Protein AF-A0A7X6NU37-F1 (afdb_monomer)

Secondary structure (DSSP, 8-state):
---HHHHHHHHGGGGGG--HHHHHHHHHHHHHHHHHS---TT-HHHHHHHHHHHHHHHHTSS-HHHHHHHHHHHHHHHHHHHHHHHHHHHHTGGG-HHHHHHHH---HHHHHHHH-

Foldseek 3Di:
DDDPVVVCVLCPPVVVVDDPVLVVQLVVQLVVLCVVCVPDVPPNCSSVVSSVVSNCCSVVVDHPVRVVVVVVVVVVVVVVVVVVLLVVLCVPPVCPLVSSCVVSVDDSVSSVVSND

pLDDT: mean 92.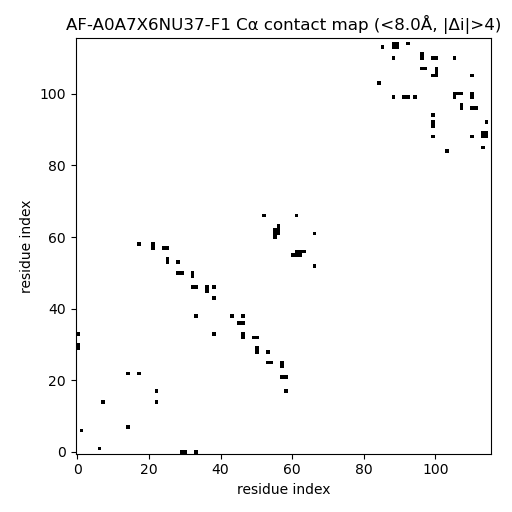67, std 8.37, range [57.03, 98.44]

Radius of gyration: 21.31 Å; Cα contacts (8 Å, |Δi|>4): 57; chains: 1; bounding box: 49×30×53 Å

Sequence (116 aa):
MWTTDERDAWLGPALEQMTDEQLKAFDDAARQIFDRYPAIEDDPDAATEALSGALMVILGDDTLDGLGGAYRQAVEAVSEAHGRLIGAVIASRDLGPSEISRRSGLSRVTVTKALR

Structure (mmCIF, N/CA/C/O backbone):
data_AF-A0A7X6NU37-F1
#
_entry.id   AF-A0A7X6NU37-F1
#
loop_
_atom_site.group_PDB
_atom_site.id
_atom_site.type_symbol
_atom_site.label_atom_id
_atom_site.label_alt_id
_atom_site.label_comp_id
_atom_site.label_asym_id
_atom_site.label_entity_id
_atom_site.label_seq_id
_atom_site.pdbx_PDB_ins_code
_atom_site.Cartn_x
_atom_site.Cartn_y
_atom_site.Cartn_z
_atom_site.occupancy
_atom_site.B_iso_or_equiv
_atom_site.auth_seq_id
_atom_site.auth_comp_id
_atom_site.auth_asym_id
_atom_site.auth_atom_id
_atom_site.pdbx_PDB_model_num
ATOM 1 N N . MET A 1 1 ? -2.453 12.014 18.153 1.00 65.50 1 MET A N 1
ATOM 2 C CA . MET A 1 1 ? -3.609 11.161 18.498 1.00 65.50 1 MET A CA 1
ATOM 3 C C . MET A 1 1 ? -4.850 11.910 18.064 1.00 65.50 1 MET A C 1
ATOM 5 O O . MET A 1 1 ? -4.923 13.095 18.369 1.00 65.50 1 MET A O 1
ATOM 9 N N . TRP A 1 2 ? -5.738 11.270 17.307 1.00 75.19 2 TRP A N 1
ATOM 10 C CA . TRP A 1 2 ? -7.006 11.874 16.895 1.00 75.19 2 TRP A CA 1
ATOM 1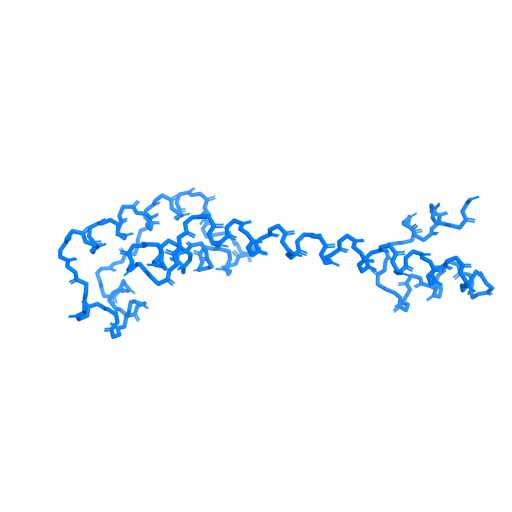1 C C . TRP A 1 2 ? -7.969 12.070 18.074 1.00 75.19 2 TRP A C 1
ATOM 13 O O . TRP A 1 2 ? -7.816 11.451 19.130 1.00 75.19 2 TRP A O 1
ATOM 23 N N . THR A 1 3 ? -8.941 12.954 17.894 1.00 85.94 3 THR A N 1
ATOM 24 C CA . THR A 1 3 ? -10.106 13.135 18.768 1.00 85.94 3 THR A CA 1
ATOM 25 C C . THR A 1 3 ? -11.157 12.050 18.515 1.00 85.94 3 THR A C 1
ATOM 27 O O . THR A 1 3 ? -11.136 11.386 17.479 1.00 85.94 3 THR A O 1
ATOM 30 N N . THR A 1 4 ? -12.102 11.878 19.446 1.00 86.12 4 THR A N 1
ATOM 31 C CA . THR A 1 4 ? -13.239 10.953 19.277 1.00 86.12 4 THR A CA 1
ATOM 32 C C . THR A 1 4 ? -14.017 11.253 17.993 1.00 86.12 4 THR A C 1
ATOM 34 O O . THR A 1 4 ? -14.300 10.337 17.232 1.00 86.12 4 THR A O 1
ATOM 37 N N . ASP A 1 5 ? -14.283 12.531 17.711 1.00 89.19 5 ASP A N 1
ATOM 38 C CA . ASP A 1 5 ? -15.042 12.950 16.526 1.00 89.19 5 ASP A CA 1
ATOM 39 C C . ASP A 1 5 ? -14.296 12.623 15.220 1.00 89.19 5 ASP A C 1
ATOM 41 O O . ASP A 1 5 ? -14.903 12.182 14.246 1.00 89.19 5 ASP A O 1
ATOM 45 N N . GLU A 1 6 ? -12.970 12.794 15.194 1.00 88.06 6 GLU A N 1
ATOM 46 C CA . GLU A 1 6 ? -12.132 12.432 14.042 1.00 88.06 6 GLU A CA 1
ATOM 47 C C . GLU A 1 6 ? -12.088 10.915 13.815 1.00 88.06 6 GLU A C 1
ATOM 49 O O . GLU A 1 6 ? -12.173 10.462 12.673 1.00 88.06 6 GLU A O 1
ATOM 54 N N . ARG A 1 7 ? -11.989 10.125 14.891 1.00 91.00 7 ARG A N 1
ATOM 55 C CA . ARG A 1 7 ? -12.043 8.659 14.825 1.00 91.00 7 ARG A CA 1
ATOM 56 C C . ARG A 1 7 ? -13.389 8.182 14.289 1.00 91.00 7 ARG A C 1
ATOM 58 O O . ARG A 1 7 ? -13.424 7.347 13.389 1.00 91.00 7 ARG A O 1
ATOM 65 N N . ASP A 1 8 ? -14.483 8.706 14.832 1.00 93.75 8 ASP A N 1
ATOM 66 C CA . ASP A 1 8 ? -15.836 8.296 14.457 1.00 93.75 8 ASP A CA 1
ATOM 67 C C . ASP A 1 8 ? -16.128 8.662 12.994 1.00 93.75 8 ASP A C 1
ATOM 69 O O . ASP A 1 8 ? -16.699 7.862 12.252 1.00 93.75 8 ASP A O 1
ATOM 73 N N . ALA A 1 9 ? -15.651 9.827 12.541 1.00 92.94 9 ALA A N 1
ATOM 74 C CA . ALA A 1 9 ? -15.716 10.222 11.138 1.00 92.94 9 ALA A CA 1
ATOM 75 C C . ALA A 1 9 ? -14.907 9.291 10.217 1.00 92.94 9 ALA A C 1
ATOM 77 O O . ALA A 1 9 ? -15.361 8.993 9.112 1.00 92.94 9 ALA A O 1
ATOM 78 N N . TRP A 1 10 ? -13.732 8.828 10.656 1.00 92.69 10 TRP A N 1
ATOM 79 C CA . TRP A 1 10 ? -12.894 7.910 9.881 1.00 92.69 10 TRP A CA 1
ATOM 80 C C . TRP A 1 10 ? -13.495 6.501 9.802 1.00 92.69 10 TRP A C 1
ATOM 82 O O . TRP A 1 10 ? -13.553 5.918 8.722 1.00 92.69 10 TRP A O 1
ATOM 92 N N . LEU A 1 11 ? -13.975 5.964 10.930 1.00 93.25 11 LEU A N 1
ATOM 93 C CA . LEU A 1 11 ? -14.612 4.643 10.996 1.00 93.25 11 LEU A CA 1
ATOM 94 C C . LEU A 1 11 ? -15.950 4.610 10.252 1.00 93.25 11 LEU A C 1
ATOM 96 O O . LEU A 1 11 ? -16.335 3.575 9.699 1.00 93.25 11 LEU A O 1
ATOM 100 N N . GLY A 1 12 ? -16.669 5.733 10.242 1.00 93.44 12 GLY A N 1
ATOM 101 C CA . GLY A 1 12 ? -17.943 5.860 9.554 1.00 93.44 12 GLY A CA 1
ATOM 102 C C . GLY A 1 12 ? -18.924 4.747 9.961 1.00 93.44 12 GLY A C 1
ATOM 103 O O . GLY A 1 12 ? -19.039 4.430 11.145 1.00 93.44 12 GLY A O 1
ATOM 104 N N . PRO A 1 13 ? -19.621 4.105 9.004 1.00 91.88 13 PRO A N 1
ATOM 105 C CA . PRO A 1 13 ? -20.611 3.064 9.303 1.00 91.88 13 PRO A CA 1
ATOM 106 C C . PRO A 1 13 ? -20.056 1.803 9.982 1.00 91.88 13 PRO A C 1
ATOM 108 O O . PRO A 1 13 ? -20.832 1.018 10.527 1.00 91.88 13 PRO A O 1
ATOM 111 N N . ALA A 1 14 ? -18.738 1.568 9.936 1.00 89.88 14 ALA A N 1
ATOM 112 C CA . ALA A 1 14 ? -18.140 0.415 10.606 1.00 89.88 14 ALA A CA 1
ATOM 113 C C . ALA A 1 14 ? -18.262 0.532 12.131 1.00 89.88 14 ALA A C 1
ATOM 115 O O . ALA A 1 14 ? -18.449 -0.479 12.803 1.00 89.88 14 ALA A O 1
ATOM 116 N N . LEU A 1 15 ? -18.246 1.760 12.668 1.00 92.75 15 LEU A N 1
ATOM 117 C CA . LEU A 1 15 ? -18.350 2.023 14.103 1.00 92.75 15 LEU A CA 1
ATOM 118 C C . LEU A 1 15 ? -19.610 1.402 14.725 1.00 92.75 15 LEU A C 1
ATOM 120 O O . LEU A 1 15 ? -19.546 0.867 15.826 1.00 92.75 15 LEU A O 1
ATOM 124 N N . GLU A 1 16 ? -20.738 1.417 14.007 1.00 91.44 16 GLU A N 1
ATOM 125 C CA . GLU A 1 16 ? -22.018 0.870 14.487 1.00 91.44 16 GLU A CA 1
ATOM 126 C C . GLU A 1 16 ? -22.001 -0.656 14.666 1.00 91.44 16 GLU A C 1
ATOM 128 O O . GLU A 1 16 ? -22.856 -1.218 15.349 1.00 91.44 16 GLU A O 1
ATOM 133 N N . GLN A 1 17 ? -21.041 -1.331 14.034 1.00 89.88 17 GLN A N 1
ATOM 134 C CA . GLN A 1 17 ? -20.918 -2.788 14.012 1.00 89.88 17 GLN A CA 1
ATOM 135 C C . GLN A 1 17 ? -19.755 -3.288 14.877 1.00 89.88 17 GLN A C 1
ATOM 137 O O . GLN A 1 17 ? -19.598 -4.496 15.052 1.00 89.88 17 GLN A O 1
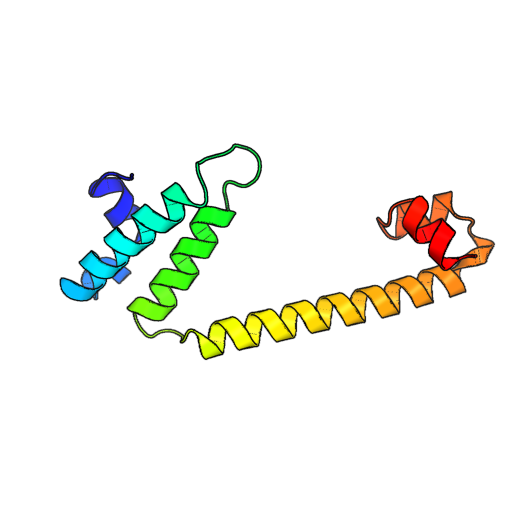ATOM 142 N N . MET A 1 18 ? -18.947 -2.376 15.424 1.00 96.00 18 MET A N 1
ATOM 143 C CA . MET A 1 18 ? -17.804 -2.708 16.265 1.00 96.00 18 MET A CA 1
ATOM 144 C C . MET A 1 18 ? -18.236 -2.965 17.704 1.00 96.00 18 MET A C 1
ATOM 146 O O . MET A 1 18 ? -19.007 -2.210 18.294 1.00 96.00 18 MET A O 1
ATOM 150 N N . THR A 1 19 ? -17.683 -4.015 18.303 1.00 96.81 19 THR A N 1
ATOM 151 C CA . THR A 1 19 ? -17.765 -4.205 19.753 1.00 96.81 19 THR A CA 1
ATOM 152 C C . THR A 1 19 ? -16.853 -3.217 20.483 1.00 96.81 19 THR A C 1
ATOM 154 O O . THR A 1 19 ? -15.870 -2.728 19.922 1.00 96.81 19 THR A O 1
ATOM 157 N N . ASP A 1 20 ? -17.111 -2.984 21.773 1.00 96.00 20 ASP A N 1
ATOM 158 C CA . ASP A 1 20 ? -16.230 -2.167 22.623 1.00 96.00 20 ASP A CA 1
ATOM 159 C C . ASP A 1 20 ? -14.783 -2.694 22.635 1.00 96.00 20 ASP A C 1
ATOM 161 O O . ASP A 1 20 ? -13.823 -1.923 22.684 1.00 96.00 20 ASP A O 1
ATOM 165 N N . GLU A 1 21 ? -14.609 -4.018 22.560 1.00 96.69 21 GLU A N 1
ATOM 166 C CA . GLU A 1 21 ? -13.291 -4.655 22.488 1.00 96.69 21 GLU A CA 1
ATOM 167 C C . GLU A 1 21 ? -12.586 -4.361 21.158 1.00 96.69 21 GLU A C 1
ATOM 169 O O . GLU A 1 21 ? -11.397 -4.036 21.160 1.00 96.69 21 GLU A O 1
ATOM 174 N N . GLN A 1 22 ? -13.307 -4.421 20.033 1.00 97.31 22 GLN A N 1
ATOM 175 C CA . GLN A 1 22 ? -12.772 -4.075 18.713 1.00 97.31 22 GLN A CA 1
ATOM 176 C C . GLN A 1 22 ? -12.433 -2.589 18.615 1.00 97.31 22 GLN A C 1
ATOM 178 O O . GLN A 1 22 ? -11.372 -2.240 18.100 1.00 97.31 22 GLN A O 1
ATOM 183 N N . LEU A 1 23 ? -13.291 -1.715 19.147 1.00 95.94 23 LEU A N 1
ATOM 184 C CA . LEU A 1 23 ? -13.051 -0.274 19.162 1.00 95.94 23 LEU A CA 1
ATOM 185 C C . LEU A 1 23 ? -11.809 0.070 19.991 1.00 95.94 23 LEU A C 1
ATOM 187 O O . LEU A 1 23 ? -10.956 0.836 19.546 1.00 95.94 23 LEU A O 1
ATOM 191 N N . LYS A 1 24 ? -11.649 -0.563 21.158 1.00 95.56 24 LYS A N 1
ATOM 192 C CA . LYS A 1 24 ? -10.441 -0.414 21.973 1.00 95.56 24 LYS A CA 1
ATOM 193 C C . LYS A 1 24 ? -9.192 -0.920 21.245 1.00 95.56 24 LYS A C 1
ATOM 195 O O . LYS A 1 24 ? -8.169 -0.240 21.255 1.00 95.56 24 LYS A O 1
ATOM 200 N N . ALA A 1 25 ? -9.262 -2.096 20.617 1.00 96.81 25 ALA A N 1
ATOM 201 C CA . ALA A 1 25 ? -8.144 -2.649 19.852 1.00 96.81 25 ALA A CA 1
ATOM 202 C C . ALA A 1 25 ? -7.740 -1.725 18.693 1.00 96.81 25 ALA A C 1
ATOM 204 O O . ALA A 1 25 ? -6.551 -1.546 18.422 1.00 96.81 25 ALA A O 1
ATOM 205 N N . PHE A 1 26 ? -8.726 -1.104 18.049 1.00 95.75 26 PHE A N 1
ATOM 206 C CA . PHE A 1 26 ? -8.509 -0.130 16.995 1.00 95.75 26 PHE A CA 1
ATOM 207 C C . PHE A 1 26 ? -7.828 1.141 17.508 1.00 95.75 26 PHE A C 1
ATOM 209 O O . PHE A 1 26 ? -6.822 1.552 16.935 1.00 95.75 26 PHE A O 1
ATOM 216 N N . ASP A 1 27 ? -8.290 1.716 18.621 1.00 94.69 27 ASP A N 1
ATOM 217 C CA . ASP A 1 27 ? -7.652 2.887 19.239 1.00 94.69 27 ASP A CA 1
ATOM 218 C C . ASP A 1 27 ? -6.198 2.600 19.665 1.00 94.69 27 ASP A C 1
ATOM 220 O O . ASP A 1 27 ? -5.297 3.422 19.451 1.00 94.69 27 ASP A O 1
ATOM 224 N N . ASP A 1 28 ? -5.939 1.407 20.210 1.00 95.44 28 ASP A N 1
ATOM 225 C CA . ASP A 1 28 ? -4.594 0.958 20.578 1.00 95.44 28 ASP A CA 1
ATOM 226 C C . ASP A 1 28 ? -3.676 0.783 19.354 1.00 95.44 28 ASP A C 1
ATOM 228 O O . ASP A 1 28 ? -2.484 1.116 19.422 1.00 95.44 28 ASP A O 1
ATOM 232 N N . ALA A 1 29 ? -4.207 0.279 18.236 1.00 95.62 29 ALA A N 1
ATOM 233 C CA . ALA A 1 29 ? -3.480 0.154 16.975 1.00 95.62 29 ALA A CA 1
ATOM 234 C C . ALA A 1 29 ? -3.213 1.527 16.346 1.00 95.62 29 ALA A C 1
ATOM 236 O O . ALA A 1 29 ? -2.077 1.817 15.970 1.00 95.62 29 ALA A O 1
ATOM 237 N N . ALA A 1 30 ? -4.221 2.400 16.303 1.00 92.75 30 ALA A N 1
ATOM 238 C CA . ALA A 1 30 ? -4.117 3.739 15.738 1.00 92.75 30 ALA A CA 1
ATOM 239 C C . ALA A 1 30 ? -3.042 4.568 16.442 1.00 92.75 30 ALA A C 1
ATOM 241 O O . ALA A 1 30 ? -2.207 5.189 15.786 1.00 92.75 30 ALA A O 1
ATOM 242 N N . ARG A 1 31 ? -2.983 4.510 17.779 1.00 91.94 31 ARG A N 1
ATOM 243 C CA . ARG A 1 31 ? -1.912 5.155 18.549 1.00 91.94 31 ARG A CA 1
ATOM 244 C C . ARG A 1 31 ? -0.526 4.676 18.107 1.00 91.94 31 ARG A C 1
ATOM 246 O O . ARG A 1 31 ? 0.336 5.500 17.826 1.00 91.94 31 ARG A O 1
ATOM 253 N N . GLN A 1 32 ? -0.323 3.363 18.008 1.00 93.69 32 GLN A N 1
ATOM 254 C CA . GLN A 1 32 ? 0.963 2.787 17.592 1.00 93.69 32 GLN A CA 1
ATOM 255 C C . GLN A 1 32 ? 1.323 3.130 16.141 1.00 93.69 32 GLN A C 1
ATOM 257 O O . GLN A 1 32 ? 2.491 3.365 15.834 1.00 93.69 32 GLN A O 1
ATOM 262 N N . ILE A 1 33 ? 0.331 3.176 15.250 1.00 92.00 33 ILE A N 1
ATOM 263 C CA . ILE A 1 33 ? 0.518 3.539 13.844 1.00 92.00 33 ILE A CA 1
ATOM 264 C C . ILE A 1 33 ? 0.911 5.010 13.726 1.00 92.00 33 ILE A C 1
ATOM 266 O O . ILE A 1 33 ? 1.891 5.303 13.052 1.00 92.00 33 ILE A O 1
ATOM 270 N N . PHE A 1 34 ? 0.238 5.925 14.424 1.00 87.94 34 PHE A N 1
ATOM 271 C CA . PHE A 1 34 ? 0.614 7.342 14.417 1.00 87.94 34 PHE A CA 1
ATOM 272 C C . PHE A 1 34 ? 1.985 7.601 15.053 1.00 87.94 34 PHE A C 1
ATOM 274 O O . PHE A 1 34 ? 2.697 8.501 14.615 1.00 87.94 34 PHE A O 1
ATOM 281 N N . ASP A 1 35 ? 2.395 6.798 16.039 1.00 88.69 35 ASP A N 1
ATOM 282 C CA . ASP A 1 35 ? 3.757 6.854 16.583 1.00 88.69 35 ASP A CA 1
ATOM 283 C C . ASP A 1 35 ? 4.798 6.367 15.547 1.00 88.69 35 ASP A C 1
ATOM 285 O O . ASP A 1 35 ? 5.915 6.886 15.478 1.00 88.69 35 ASP A O 1
ATOM 289 N N . ARG A 1 36 ? 4.445 5.369 14.723 1.00 87.69 36 ARG A N 1
ATOM 290 C CA . ARG A 1 36 ? 5.317 4.767 13.695 1.00 87.69 36 ARG A CA 1
ATOM 291 C C . ARG A 1 36 ? 5.403 5.586 12.406 1.00 87.69 36 ARG A C 1
ATOM 293 O O . ARG A 1 36 ? 6.454 5.579 11.753 1.00 87.69 36 ARG A O 1
ATOM 300 N N . TYR A 1 37 ? 4.301 6.222 12.042 1.00 83.75 37 TYR A N 1
ATOM 301 C CA . TYR A 1 37 ? 4.119 7.117 10.911 1.00 83.75 37 TYR A CA 1
ATOM 302 C C . TYR A 1 37 ? 3.723 8.478 11.483 1.00 83.75 37 TYR A C 1
ATOM 304 O O . TYR A 1 37 ? 2.548 8.852 11.415 1.00 83.75 37 TYR A O 1
ATOM 312 N N . PRO A 1 38 ? 4.674 9.210 12.104 1.00 73.62 38 PRO A N 1
ATOM 313 C CA . PRO A 1 38 ? 4.402 10.590 12.471 1.00 73.62 38 PRO A CA 1
ATOM 314 C C . PRO A 1 38 ? 3.934 11.312 11.209 1.00 73.62 38 PRO A C 1
ATOM 316 O O . PRO A 1 38 ? 4.402 10.980 10.125 1.00 73.62 38 PRO A O 1
ATOM 319 N N . ALA A 1 39 ? 2.996 12.250 11.322 1.00 66.31 39 ALA A N 1
ATOM 320 C CA . ALA A 1 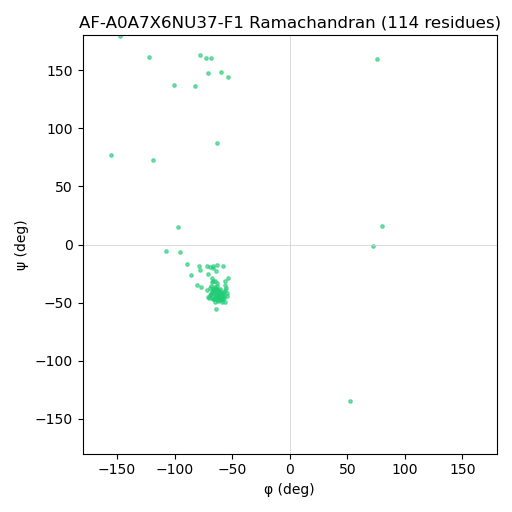39 ? 2.529 13.024 10.176 1.00 66.31 39 ALA A CA 1
ATOM 321 C C . ALA A 1 39 ? 3.699 13.853 9.612 1.00 66.31 39 ALA A C 1
ATOM 323 O O . ALA A 1 39 ? 3.952 14.975 10.047 1.00 66.31 39 ALA A O 1
ATOM 324 N N . ILE A 1 40 ? 4.468 13.251 8.709 1.00 60.97 40 ILE A N 1
ATOM 325 C CA . ILE A 1 40 ? 5.529 13.876 7.927 1.00 60.97 40 ILE A CA 1
ATOM 326 C C . ILE A 1 40 ? 4.937 14.143 6.550 1.00 60.97 40 ILE A C 1
ATOM 328 O O . ILE A 1 40 ? 4.240 13.292 6.002 1.00 60.97 40 ILE A O 1
ATOM 332 N N . GLU A 1 41 ? 5.210 15.324 6.000 1.00 57.03 41 GLU A N 1
ATOM 333 C CA . GLU A 1 41 ? 4.619 15.799 4.739 1.00 57.03 41 GLU A CA 1
ATOM 334 C C . GLU A 1 41 ? 4.880 14.867 3.540 1.00 57.03 41 GLU A C 1
ATOM 336 O O . GLU A 1 41 ? 4.158 14.938 2.549 1.00 57.03 41 GLU A O 1
ATOM 341 N N . ASP A 1 42 ? 5.879 13.986 3.631 1.00 65.06 42 ASP A N 1
ATOM 342 C CA . ASP A 1 42 ? 6.359 13.181 2.507 1.00 65.06 42 ASP A CA 1
ATOM 343 C C . ASP A 1 42 ? 5.474 11.967 2.159 1.00 65.06 42 ASP A C 1
ATOM 345 O O . ASP A 1 42 ? 5.554 11.485 1.029 1.00 65.06 42 ASP A O 1
ATOM 349 N N . ASP A 1 43 ? 4.644 11.462 3.083 1.00 70.31 43 ASP A N 1
ATOM 350 C CA . ASP A 1 43 ? 3.743 10.325 2.813 1.00 70.31 43 ASP A CA 1
ATOM 351 C C . ASP A 1 43 ? 2.512 10.318 3.748 1.00 70.31 43 ASP A C 1
ATOM 353 O O . ASP A 1 43 ? 2.461 9.563 4.728 1.00 70.31 43 ASP A O 1
ATOM 357 N N . PRO A 1 44 ? 1.516 11.188 3.490 1.00 68.12 44 PRO A N 1
ATOM 358 C CA . PRO A 1 44 ? 0.303 11.265 4.306 1.00 68.12 44 PRO A CA 1
ATOM 359 C C . PRO A 1 44 ? -0.581 10.009 4.201 1.00 68.12 44 PRO A C 1
ATOM 361 O O . PRO A 1 44 ? -1.385 9.752 5.100 1.00 68.12 44 PRO A O 1
ATOM 364 N N . ASP A 1 45 ? -0.424 9.209 3.144 1.00 83.56 45 ASP A N 1
ATOM 365 C CA . ASP A 1 45 ? -1.282 8.054 2.869 1.00 83.56 45 ASP A CA 1
ATOM 366 C C . ASP A 1 45 ? -0.804 6.791 3.602 1.00 83.56 45 ASP A C 1
ATOM 368 O O . ASP A 1 45 ? -1.621 5.941 3.961 1.00 83.56 45 ASP A O 1
ATOM 372 N N . ALA A 1 46 ? 0.490 6.679 3.924 1.00 86.69 46 ALA A N 1
ATOM 373 C CA . ALA A 1 46 ? 1.044 5.510 4.612 1.00 86.69 46 ALA A CA 1
ATOM 374 C C . ALA A 1 46 ? 0.375 5.200 5.963 1.00 86.69 46 ALA A C 1
ATOM 376 O O . ALA A 1 46 ? 0.130 4.033 6.281 1.00 86.69 46 ALA A O 1
ATOM 377 N N . ALA A 1 47 ? 0.068 6.227 6.763 1.00 88.00 47 ALA A N 1
ATOM 378 C CA . ALA A 1 47 ? -0.635 6.042 8.033 1.00 88.00 47 ALA A CA 1
ATOM 379 C C . ALA A 1 47 ? -2.076 5.552 7.810 1.00 88.00 47 ALA A C 1
ATOM 381 O O . ALA A 1 47 ? -2.548 4.674 8.533 1.00 88.00 47 ALA A O 1
ATOM 382 N N . THR A 1 48 ? -2.750 6.082 6.786 1.00 89.31 48 THR A N 1
ATOM 383 C CA . THR A 1 48 ? -4.117 5.700 6.410 1.00 89.31 48 THR A CA 1
ATOM 384 C C . THR A 1 48 ? -4.183 4.246 5.948 1.00 89.31 48 THR A C 1
ATOM 386 O O . THR A 1 48 ? -5.020 3.490 6.432 1.00 89.31 48 THR A O 1
ATOM 389 N N . GLU A 1 49 ? -3.264 3.810 5.086 1.00 92.88 49 GLU A N 1
ATOM 390 C CA . GLU A 1 49 ? -3.200 2.416 4.626 1.00 92.88 49 GLU A CA 1
ATOM 391 C C . GLU A 1 49 ? -2.875 1.442 5.769 1.00 92.88 49 GLU A C 1
ATOM 393 O O . GLU A 1 49 ? -3.470 0.366 5.875 1.00 92.88 49 GLU A O 1
ATOM 398 N N . ALA A 1 50 ? -1.979 1.829 6.683 1.00 94.38 50 ALA A N 1
ATOM 399 C CA . ALA A 1 50 ? -1.687 1.030 7.870 1.00 94.38 50 ALA A CA 1
ATOM 400 C C . ALA A 1 50 ? -2.918 0.883 8.787 1.00 94.38 50 ALA A C 1
ATOM 402 O O . ALA A 1 50 ? -3.168 -0.212 9.299 1.00 94.38 50 ALA A O 1
ATOM 403 N N . LEU A 1 51 ? -3.701 1.954 8.971 1.00 93.75 51 LEU A N 1
ATOM 404 C CA . LEU A 1 51 ? -4.964 1.916 9.719 1.00 93.75 51 LEU A CA 1
ATOM 405 C C . LEU A 1 51 ? -5.988 0.996 9.052 1.00 93.75 51 LEU A C 1
ATOM 407 O O . LEU A 1 51 ? -6.608 0.187 9.741 1.00 93.75 51 LEU A O 1
ATOM 411 N N . SER A 1 52 ? -6.127 1.069 7.727 1.00 94.88 52 SER A N 1
ATOM 412 C CA . SER A 1 52 ? -7.012 0.188 6.958 1.00 94.88 52 SER A CA 1
ATOM 413 C C . SER A 1 52 ? -6.645 -1.285 7.145 1.00 94.88 52 SER A C 1
ATOM 415 O O . SER A 1 52 ? -7.511 -2.098 7.463 1.00 94.88 52 SER A O 1
ATOM 417 N N . GLY A 1 53 ? -5.359 -1.635 7.039 1.00 96.75 53 GLY A N 1
ATOM 418 C CA . GLY A 1 53 ? -4.895 -3.006 7.271 1.00 96.75 53 GLY A CA 1
ATOM 419 C C . GLY A 1 53 ? -5.149 -3.495 8.702 1.00 96.75 53 GLY A C 1
ATOM 420 O O . GLY A 1 53 ? -5.559 -4.639 8.901 1.00 96.75 53 GLY A O 1
ATOM 421 N N . ALA A 1 54 ? -4.961 -2.631 9.705 1.00 96.94 54 ALA A N 1
ATOM 422 C CA . ALA A 1 54 ? -5.292 -2.956 11.092 1.00 96.94 54 ALA A CA 1
ATOM 423 C C . ALA A 1 54 ? -6.800 -3.195 11.277 1.00 96.94 54 ALA A C 1
ATOM 425 O O . ALA A 1 54 ? -7.186 -4.180 11.909 1.00 96.94 54 ALA A O 1
ATOM 426 N N . LEU A 1 55 ? -7.644 -2.337 10.694 1.00 96.38 55 LEU A N 1
ATOM 427 C CA . LEU A 1 55 ? -9.097 -2.470 10.765 1.00 96.38 55 LEU A CA 1
ATOM 428 C C . LEU A 1 55 ? -9.574 -3.784 10.136 1.00 96.38 55 LEU A C 1
ATOM 430 O O . LEU A 1 55 ? -10.354 -4.491 10.767 1.00 96.38 55 LEU A O 1
ATOM 434 N N . MET A 1 56 ? -9.061 -4.152 8.956 1.00 96.94 56 MET A N 1
ATOM 435 C CA . MET A 1 56 ? -9.422 -5.408 8.281 1.00 96.94 56 MET A CA 1
ATOM 436 C C . MET A 1 56 ? -9.200 -6.630 9.181 1.00 96.94 56 MET A C 1
ATOM 438 O O . MET A 1 56 ? -10.051 -7.513 9.253 1.00 96.94 56 MET A O 1
ATOM 442 N N . VAL A 1 57 ? -8.085 -6.665 9.918 1.00 97.94 57 VAL A N 1
ATOM 443 C CA . VAL A 1 57 ? -7.785 -7.764 10.848 1.00 97.94 57 VAL A CA 1
ATOM 444 C C . VAL A 1 57 ? -8.679 -7.720 12.091 1.00 97.94 57 VAL A C 1
ATOM 446 O O . VAL A 1 57 ? -9.125 -8.765 12.560 1.00 97.94 57 VAL A O 1
ATOM 449 N N . ILE A 1 58 ? -8.959 -6.530 12.632 1.00 97.12 58 ILE A N 1
ATOM 450 C CA . ILE A 1 58 ? -9.797 -6.353 13.833 1.00 97.12 58 ILE A CA 1
ATOM 451 C C . ILE A 1 58 ? -11.262 -6.726 13.565 1.00 97.12 58 ILE A C 1
ATOM 453 O O . ILE A 1 58 ? -11.914 -7.336 14.419 1.00 97.12 58 ILE A O 1
ATOM 457 N N . LEU A 1 59 ? -11.783 -6.363 12.391 1.00 95.50 59 LEU A N 1
ATOM 458 C CA . LEU A 1 59 ? -13.144 -6.701 11.969 1.00 95.50 59 LEU A CA 1
ATOM 459 C C . LEU A 1 59 ? -13.261 -8.149 11.474 1.00 95.50 59 LEU A C 1
ATOM 461 O O . LEU A 1 59 ? -14.359 -8.700 11.464 1.00 95.50 59 LEU A O 1
ATOM 465 N N . GLY A 1 60 ? -12.137 -8.785 11.128 1.00 95.25 60 GLY A N 1
ATOM 466 C CA . GLY A 1 60 ? -12.107 -10.133 10.562 1.00 95.25 60 GLY A CA 1
ATOM 467 C C . GLY A 1 60 ? -12.415 -10.180 9.063 1.00 95.25 60 GLY A C 1
ATOM 468 O O . GLY A 1 60 ? -12.697 -11.259 8.544 1.00 95.25 60 GLY A O 1
ATOM 469 N N . ASP A 1 61 ? -12.345 -9.038 8.374 1.00 95.81 61 ASP A N 1
ATOM 470 C CA . ASP A 1 61 ? -12.474 -8.936 6.915 1.00 95.81 61 ASP A CA 1
ATOM 471 C C . ASP A 1 61 ? -11.284 -9.591 6.196 1.00 95.81 61 ASP A C 1
ATOM 473 O O . ASP A 1 61 ? -11.426 -10.111 5.089 1.00 95.81 61 ASP A O 1
ATOM 477 N N . ASP A 1 62 ? -10.112 -9.597 6.841 1.00 97.88 62 ASP A N 1
ATOM 478 C CA . ASP A 1 62 ? -8.938 -10.359 6.416 1.00 97.88 62 ASP A CA 1
ATOM 479 C C . ASP A 1 62 ? -8.118 -10.820 7.637 1.00 97.88 62 ASP A C 1
ATOM 481 O O . ASP A 1 62 ? -8.434 -10.560 8.798 1.00 97.88 62 ASP A O 1
ATOM 485 N N . THR A 1 63 ? -7.037 -11.540 7.374 1.00 98.06 63 THR A N 1
ATOM 486 C CA . THR A 1 63 ? -6.103 -12.085 8.352 1.00 98.06 63 THR A CA 1
ATOM 487 C C . THR A 1 63 ? -4.695 -11.567 8.079 1.00 98.06 63 THR A C 1
ATOM 489 O O . THR A 1 63 ? -4.360 -11.162 6.964 1.00 98.06 63 THR A O 1
ATOM 492 N N . LEU A 1 64 ? -3.817 -11.654 9.082 1.00 97.44 64 LEU A N 1
ATOM 493 C CA . LEU A 1 64 ? -2.395 -11.345 8.902 1.00 97.44 64 LEU A CA 1
ATOM 494 C C . LEU A 1 64 ? -1.757 -12.186 7.777 1.00 97.44 64 LEU A C 1
ATOM 496 O O . LEU A 1 64 ? -0.950 -11.674 7.000 1.00 97.44 64 LEU A O 1
ATOM 500 N N . ASP A 1 65 ? -2.136 -13.462 7.670 1.00 98.44 65 ASP A N 1
ATOM 501 C CA . ASP A 1 65 ? -1.632 -14.364 6.632 1.00 98.44 65 ASP A CA 1
ATOM 502 C C . ASP A 1 65 ? -2.145 -13.987 5.236 1.00 98.44 65 ASP A C 1
ATOM 504 O O . ASP A 1 65 ? -1.382 -14.074 4.268 1.00 98.44 65 ASP A O 1
ATOM 508 N N . GLY A 1 66 ? -3.400 -13.538 5.138 1.00 98.38 66 GLY A N 1
ATOM 509 C CA . GLY A 1 66 ? -4.019 -13.054 3.903 1.00 98.38 66 GLY A CA 1
ATOM 510 C C . GLY A 1 66 ? -3.329 -11.802 3.371 1.00 98.38 66 GLY A C 1
ATOM 511 O O . GLY A 1 66 ? -2.767 -11.830 2.271 1.00 98.38 66 GLY A O 1
ATOM 512 N N . LEU A 1 67 ? -3.230 -10.759 4.201 1.00 98.19 67 LEU A N 1
ATOM 513 C CA . LEU A 1 67 ? -2.505 -9.527 3.867 1.00 98.19 67 LEU A CA 1
ATOM 514 C C . LEU A 1 67 ? -1.027 -9.802 3.549 1.00 98.19 67 LEU A C 1
ATOM 516 O O . LEU A 1 67 ? -0.477 -9.286 2.573 1.00 98.19 67 LEU A O 1
ATOM 520 N N . GLY A 1 68 ? -0.376 -10.677 4.323 1.00 98.12 68 GLY A N 1
ATOM 521 C CA . GLY A 1 68 ? 0.996 -11.106 4.057 1.00 98.12 68 GLY A CA 1
ATOM 522 C C . GLY A 1 68 ? 1.145 -11.854 2.726 1.00 98.12 68 GLY A C 1
ATOM 523 O O . GLY A 1 68 ? 2.160 -11.710 2.041 1.00 98.12 68 GLY A O 1
ATOM 524 N N . GLY A 1 69 ? 0.143 -12.645 2.340 1.00 98.38 69 GLY A N 1
ATOM 525 C CA . GLY A 1 69 ? 0.057 -13.300 1.037 1.00 98.38 69 GLY A CA 1
ATOM 526 C C . GLY A 1 69 ? -0.066 -12.300 -0.109 1.00 98.38 69 GLY A C 1
ATOM 527 O O . GLY A 1 69 ? 0.725 -12.369 -1.051 1.00 98.38 69 GLY A O 1
ATOM 528 N N . ALA A 1 70 ? -0.989 -11.342 0.006 1.00 97.94 70 ALA A N 1
ATOM 529 C CA . ALA A 1 70 ? -1.183 -10.277 -0.976 1.00 97.94 70 ALA A CA 1
ATOM 530 C C . ALA A 1 70 ? 0.091 -9.437 -1.164 1.00 97.94 70 ALA A C 1
ATOM 532 O O . ALA A 1 70 ? 0.520 -9.197 -2.294 1.00 97.94 70 ALA A O 1
ATOM 533 N N . TYR A 1 71 ? 0.766 -9.080 -0.067 1.00 97.88 71 TYR A N 1
ATOM 534 C CA . TYR A 1 71 ? 2.046 -8.376 -0.121 1.00 97.88 71 TYR A CA 1
ATOM 535 C C . TYR A 1 71 ? 3.117 -9.166 -0.888 1.00 97.88 71 TYR A C 1
ATOM 537 O O . TYR A 1 71 ? 3.787 -8.615 -1.762 1.00 97.88 71 TYR A O 1
ATOM 545 N N . ARG A 1 72 ? 3.272 -10.471 -0.615 1.00 98.19 72 ARG A N 1
ATOM 546 C CA . ARG A 1 72 ? 4.248 -11.313 -1.333 1.00 98.19 72 ARG A CA 1
ATOM 547 C C . ARG A 1 72 ? 3.953 -11.384 -2.830 1.00 98.19 72 ARG A C 1
ATOM 549 O O . ARG A 1 72 ? 4.882 -11.251 -3.622 1.00 98.19 72 ARG A O 1
ATOM 556 N N . GLN A 1 73 ? 2.684 -11.541 -3.206 1.00 98.12 73 GLN A N 1
ATOM 557 C CA . GLN A 1 73 ? 2.267 -11.543 -4.611 1.00 98.12 73 GLN A CA 1
ATOM 558 C C . GLN A 1 73 ? 2.581 -10.207 -5.296 1.00 98.12 73 GLN A C 1
ATOM 560 O O . GLN A 1 73 ? 3.097 -10.195 -6.412 1.00 98.12 73 GLN A O 1
ATOM 565 N N . ALA A 1 74 ? 2.334 -9.079 -4.623 1.00 98.00 74 ALA A N 1
ATOM 566 C CA . ALA A 1 74 ? 2.663 -7.757 -5.152 1.00 98.00 74 ALA A CA 1
ATOM 567 C C . ALA A 1 74 ? 4.178 -7.581 -5.357 1.00 98.00 74 ALA A C 1
ATOM 569 O O . ALA A 1 74 ? 4.614 -7.112 -6.409 1.00 98.00 74 ALA A O 1
ATOM 570 N N . VAL A 1 75 ? 4.993 -8.006 -4.387 1.00 97.62 75 VAL A N 1
ATOM 571 C CA . VAL A 1 75 ? 6.461 -7.971 -4.492 1.00 97.62 75 VAL A CA 1
ATOM 572 C C . VAL A 1 75 ? 6.961 -8.846 -5.644 1.00 97.62 75 VAL A C 1
ATOM 574 O O . VAL A 1 75 ? 7.838 -8.423 -6.402 1.00 97.62 75 VAL A O 1
ATOM 577 N N . GLU A 1 76 ? 6.402 -10.044 -5.809 1.00 98.25 76 GLU A N 1
ATOM 578 C CA . GLU A 1 76 ? 6.732 -10.938 -6.920 1.00 98.25 76 GLU A CA 1
ATOM 579 C C . GLU A 1 76 ? 6.376 -10.301 -8.269 1.00 98.25 76 GLU A C 1
ATOM 581 O O . GLU A 1 76 ? 7.233 -10.210 -9.149 1.00 98.25 76 GLU A O 1
ATOM 586 N N . ALA A 1 77 ? 5.172 -9.738 -8.400 1.00 97.81 77 ALA A N 1
ATOM 587 C CA . ALA A 1 77 ? 4.742 -9.042 -9.609 1.00 97.81 77 ALA A CA 1
ATOM 588 C C . ALA A 1 77 ? 5.659 -7.856 -9.967 1.00 97.81 77 ALA A C 1
ATOM 590 O O . ALA A 1 77 ? 6.022 -7.689 -11.135 1.00 97.81 77 ALA A O 1
ATOM 591 N N . VAL A 1 78 ? 6.089 -7.063 -8.975 1.00 97.75 78 VAL A N 1
ATOM 592 C CA . VAL A 1 78 ? 7.071 -5.980 -9.172 1.00 97.75 78 VAL A CA 1
ATOM 593 C C . VAL A 1 78 ? 8.408 -6.534 -9.662 1.00 97.75 78 VAL A C 1
ATOM 595 O O . VAL A 1 78 ? 8.983 -5.997 -10.611 1.00 97.75 78 VAL A O 1
ATOM 598 N N . SER A 1 79 ? 8.896 -7.618 -9.054 1.00 97.19 79 SER A N 1
ATOM 599 C CA . SER A 1 79 ? 10.145 -8.274 -9.452 1.00 97.19 79 SER A CA 1
ATOM 600 C C . SER A 1 79 ? 10.093 -8.749 -10.907 1.00 97.19 79 SER A C 1
ATOM 602 O O . SER A 1 79 ? 10.986 -8.443 -11.704 1.00 97.19 79 SER A O 1
ATOM 604 N N . GLU A 1 80 ? 9.012 -9.425 -11.299 1.00 97.94 80 GLU A N 1
ATOM 605 C CA . GLU A 1 80 ? 8.835 -9.890 -12.671 1.00 97.94 80 GLU A CA 1
ATOM 606 C C . GLU A 1 80 ? 8.705 -8.737 -13.673 1.00 97.94 80 GLU A C 1
ATOM 608 O O . GLU A 1 80 ? 9.315 -8.768 -14.746 1.00 97.94 80 GLU A O 1
ATOM 613 N N . ALA A 1 81 ? 7.913 -7.710 -13.348 1.00 97.69 81 ALA A N 1
ATOM 614 C CA . ALA A 1 81 ? 7.752 -6.526 -14.187 1.00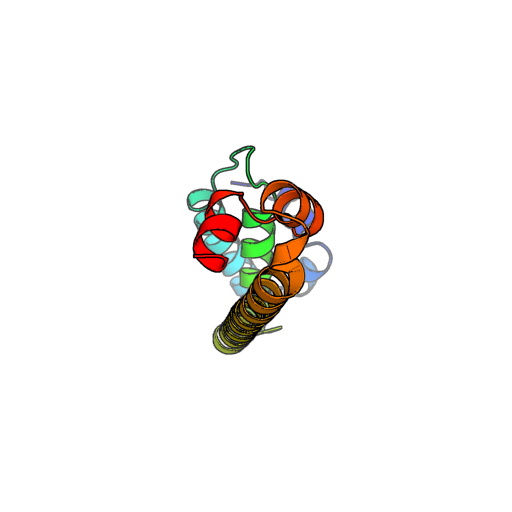 97.69 81 ALA A CA 1
ATOM 615 C C . ALA A 1 81 ? 9.093 -5.813 -14.395 1.00 97.69 81 ALA A C 1
ATOM 617 O O . ALA A 1 81 ? 9.431 -5.447 -15.524 1.00 97.69 81 ALA A O 1
ATOM 618 N N . HIS A 1 82 ? 9.895 -5.689 -13.337 1.00 95.94 82 HIS A N 1
ATOM 619 C CA . HIS A 1 82 ? 11.239 -5.139 -13.429 1.00 95.94 82 HIS A CA 1
ATOM 620 C C . HIS A 1 82 ? 12.141 -6.004 -14.320 1.00 95.94 82 HIS A C 1
ATOM 622 O O . HIS A 1 82 ? 12.808 -5.468 -15.203 1.00 95.94 82 HIS A O 1
ATOM 628 N N . GLY A 1 83 ? 12.108 -7.334 -14.181 1.00 97.12 83 GLY A N 1
ATOM 629 C CA . GLY A 1 83 ? 12.839 -8.250 -15.064 1.00 97.12 83 GLY A CA 1
ATOM 630 C C . GLY A 1 83 ? 12.476 -8.078 -16.545 1.00 97.12 83 GLY A C 1
ATOM 631 O O . GLY A 1 83 ? 13.363 -7.941 -17.392 1.00 97.12 83 GLY A O 1
ATOM 632 N N . ARG A 1 84 ? 11.176 -7.995 -16.862 1.00 98.19 84 ARG A N 1
ATOM 633 C CA . ARG A 1 84 ? 10.679 -7.719 -18.225 1.00 98.19 84 ARG A CA 1
ATOM 634 C C . ARG A 1 84 ? 11.167 -6.361 -18.737 1.00 98.19 84 ARG A C 1
ATOM 636 O O . ARG A 1 84 ? 11.616 -6.265 -19.880 1.00 98.19 84 ARG A O 1
ATOM 643 N N . LEU A 1 85 ? 11.133 -5.328 -17.891 1.00 97.69 85 LEU A N 1
ATOM 644 C CA . LEU A 1 85 ? 11.600 -3.986 -18.240 1.00 97.69 85 LEU A CA 1
ATOM 645 C C . LEU A 1 85 ? 13.105 -3.962 -18.542 1.00 97.69 85 LEU A C 1
ATOM 647 O O . LEU A 1 85 ? 13.515 -3.343 -19.521 1.00 97.69 85 LEU A O 1
ATOM 651 N N . ILE A 1 86 ? 13.928 -4.674 -17.768 1.00 97.88 86 ILE A N 1
ATOM 652 C CA . ILE A 1 86 ? 15.364 -4.813 -18.053 1.00 97.88 86 ILE A CA 1
ATOM 653 C C . ILE A 1 86 ? 15.599 -5.524 -19.393 1.00 97.88 86 ILE A C 1
ATOM 655 O O . ILE A 1 86 ? 16.427 -5.073 -20.185 1.00 97.88 86 ILE A O 1
ATOM 659 N N . GLY A 1 87 ? 14.835 -6.576 -19.703 1.00 97.62 87 GLY A N 1
ATOM 660 C CA . GLY A 1 87 ? 14.877 -7.213 -21.024 1.00 97.62 87 GLY A CA 1
ATOM 661 C C . GLY A 1 87 ? 14.562 -6.232 -22.161 1.00 97.62 87 GLY A C 1
ATOM 662 O O . GLY A 1 87 ? 15.292 -6.172 -23.152 1.00 97.62 87 GLY A O 1
ATOM 663 N N . ALA A 1 88 ? 13.531 -5.398 -21.991 1.00 98.19 88 ALA A N 1
ATOM 664 C CA . ALA A 1 88 ? 13.181 -4.352 -22.951 1.00 98.19 88 ALA A CA 1
ATOM 665 C C . ALA A 1 88 ? 14.280 -3.281 -23.096 1.00 98.19 88 ALA A C 1
ATOM 667 O O . ALA A 1 88 ? 14.542 -2.831 -24.213 1.00 98.19 88 ALA A O 1
ATOM 668 N N . VAL A 1 89 ? 14.964 -2.905 -22.006 1.00 98.12 89 VAL A N 1
ATOM 669 C CA . VAL A 1 89 ? 16.129 -1.999 -22.040 1.00 98.12 89 VAL A CA 1
ATOM 670 C C . VAL A 1 89 ? 17.236 -2.575 -22.921 1.00 98.12 89 VAL A C 1
ATOM 672 O O . VAL A 1 89 ? 17.729 -1.876 -23.805 1.00 98.12 89 VAL A O 1
ATOM 675 N N . ILE A 1 90 ? 17.594 -3.846 -22.720 1.00 97.44 90 ILE A N 1
ATOM 676 C CA . ILE A 1 90 ? 18.647 -4.525 -23.489 1.00 97.44 90 ILE A CA 1
ATOM 677 C C . ILE A 1 90 ? 18.271 -4.604 -24.974 1.00 97.44 90 ILE A C 1
ATOM 679 O O . ILE A 1 90 ? 19.085 -4.268 -25.836 1.00 97.44 90 ILE A O 1
ATOM 683 N N . ALA A 1 91 ? 17.028 -4.985 -25.278 1.00 98.06 91 ALA A N 1
ATOM 684 C CA . ALA A 1 91 ? 16.525 -5.053 -26.650 1.00 98.06 91 ALA A CA 1
ATOM 685 C C . ALA A 1 91 ? 16.475 -3.678 -27.346 1.00 98.06 91 ALA A C 1
ATOM 687 O O . ALA A 1 91 ? 16.527 -3.605 -28.569 1.00 98.06 91 ALA A O 1
ATOM 688 N N . SER A 1 92 ? 16.412 -2.587 -26.578 1.00 97.88 92 SER A N 1
ATOM 689 C CA . SER A 1 92 ? 16.313 -1.212 -27.085 1.00 97.88 92 SER A CA 1
ATOM 690 C C . SER A 1 92 ? 17.657 -0.481 -27.165 1.00 97.88 92 SER A C 1
ATOM 692 O O . SER A 1 92 ? 17.672 0.747 -27.276 1.00 97.88 92 SER A O 1
ATOM 694 N N . ARG A 1 93 ? 18.792 -1.193 -27.085 1.00 95.88 93 ARG A N 1
ATOM 695 C CA . ARG A 1 93 ? 20.131 -0.591 -26.934 1.00 95.88 93 ARG A CA 1
ATOM 696 C C . ARG A 1 93 ? 20.490 0.472 -27.980 1.00 95.88 93 ARG A C 1
ATOM 698 O O . ARG A 1 93 ? 21.226 1.403 -27.656 1.00 95.88 93 ARG A O 1
ATOM 705 N N . ASP A 1 94 ? 19.937 0.369 -29.186 1.00 97.25 94 ASP A N 1
ATOM 706 C CA . ASP A 1 94 ? 20.205 1.286 -30.302 1.00 97.25 94 ASP A CA 1
ATOM 707 C C . ASP A 1 94 ? 19.637 2.698 -30.077 1.00 97.25 94 ASP A C 1
ATOM 709 O O . ASP A 1 94 ? 20.106 3.660 -30.680 1.00 97.25 94 ASP A O 1
ATOM 713 N N . LEU A 1 95 ? 18.666 2.858 -29.168 1.00 95.75 95 LEU A N 1
ATOM 714 C CA . LEU A 1 95 ? 18.118 4.167 -28.790 1.00 95.75 95 LEU A CA 1
ATOM 715 C C . LEU A 1 95 ? 19.097 5.007 -27.951 1.00 95.75 95 LEU A C 1
ATOM 717 O O . LEU A 1 95 ? 18.939 6.222 -27.822 1.00 95.75 95 LEU A O 1
ATOM 721 N N . GLY A 1 96 ? 20.099 4.362 -27.352 1.00 94.50 96 GLY A N 1
ATOM 722 C CA . GLY A 1 96 ? 21.039 4.979 -26.427 1.00 94.50 96 GLY A CA 1
ATOM 723 C C . GLY A 1 96 ? 20.467 5.246 -25.019 1.00 94.50 96 GLY A C 1
ATOM 724 O O . GLY A 1 96 ? 19.251 5.335 -24.817 1.00 94.50 96 GLY A O 1
ATOM 725 N N . PRO A 1 97 ? 21.333 5.417 -23.998 1.00 94.38 97 PRO A N 1
ATOM 726 C CA . PRO A 1 97 ? 20.907 5.405 -22.591 1.00 94.38 97 PRO A CA 1
ATOM 727 C C . PRO A 1 97 ? 19.936 6.525 -22.186 1.00 94.38 97 PRO A C 1
ATOM 729 O O . PRO A 1 97 ? 19.084 6.333 -21.319 1.00 94.38 97 PRO A O 1
ATOM 732 N N . SER A 1 98 ? 20.059 7.709 -22.795 1.00 95.56 98 SER A N 1
ATOM 733 C CA . SER A 1 98 ? 19.222 8.874 -22.470 1.00 95.56 98 SER A CA 1
ATOM 734 C C . SER A 1 98 ? 17.771 8.684 -22.909 1.00 95.56 98 SER A C 1
ATOM 736 O O . SER A 1 98 ? 16.854 9.003 -22.156 1.00 95.56 98 SER A O 1
ATOM 738 N N . GLU A 1 99 ? 17.567 8.152 -24.115 1.00 97.50 99 GLU A N 1
ATOM 739 C CA . GLU A 1 99 ? 16.237 7.912 -24.673 1.00 97.50 99 GLU A CA 1
ATOM 740 C C . GLU A 1 99 ? 15.519 6.797 -23.911 1.00 97.50 99 GLU A C 1
ATOM 742 O O . GLU A 1 99 ? 14.351 6.940 -23.551 1.00 97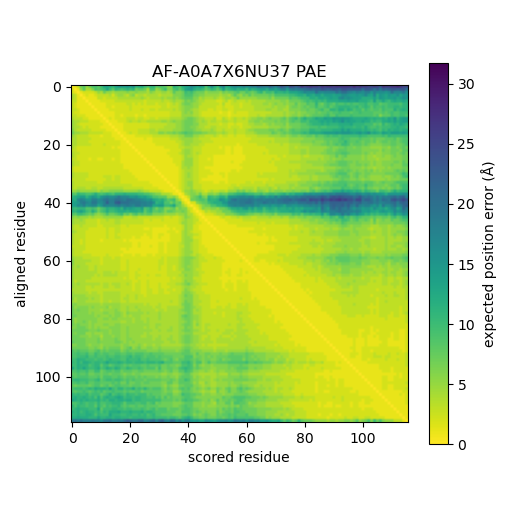.50 99 GLU A O 1
ATOM 747 N N . ILE A 1 100 ? 16.242 5.718 -23.596 1.00 98.00 100 ILE A N 1
ATOM 748 C CA . ILE A 1 100 ? 15.711 4.594 -22.821 1.00 98.00 100 ILE A CA 1
ATOM 749 C C . ILE A 1 100 ? 15.294 5.057 -21.423 1.00 98.00 100 ILE A C 1
ATOM 751 O O . ILE A 1 100 ? 14.191 4.740 -20.985 1.00 98.00 100 ILE A O 1
ATOM 755 N N . SER A 1 101 ? 16.131 5.841 -20.735 1.00 97.62 101 SER A N 1
ATOM 756 C CA . SER A 1 101 ? 15.808 6.392 -19.411 1.00 97.62 101 SER A CA 1
ATOM 757 C C . SER A 1 101 ? 14.540 7.251 -19.452 1.00 97.62 101 SER A C 1
ATOM 759 O O . SER A 1 101 ? 13.639 7.037 -18.646 1.00 97.62 101 SER A O 1
ATOM 761 N N . ARG A 1 102 ? 14.403 8.141 -20.447 1.00 97.50 102 ARG A N 1
ATOM 762 C CA . ARG A 1 102 ? 13.201 8.976 -20.602 1.00 97.50 102 ARG A CA 1
ATOM 763 C C .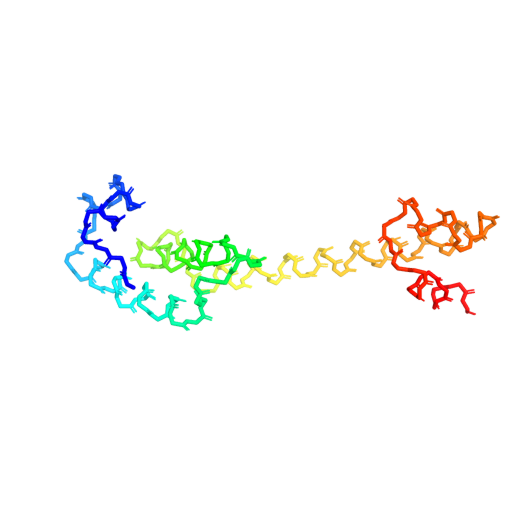 ARG A 1 102 ? 11.930 8.154 -20.831 1.00 97.50 102 ARG A C 1
ATOM 765 O O . ARG A 1 102 ? 10.895 8.490 -20.272 1.00 97.50 102 ARG A O 1
ATOM 772 N N . ARG A 1 103 ? 11.988 7.104 -21.660 1.00 97.38 103 ARG A N 1
ATOM 773 C CA . ARG A 1 103 ? 10.809 6.283 -22.001 1.00 97.38 103 ARG A CA 1
ATOM 774 C C . ARG A 1 103 ? 10.413 5.296 -20.908 1.00 97.38 103 ARG A C 1
ATOM 776 O O . ARG A 1 103 ? 9.232 5.030 -20.741 1.00 97.38 103 ARG A O 1
ATOM 783 N N . SER A 1 104 ? 11.393 4.724 -20.214 1.00 95.56 104 SER A N 1
ATOM 784 C CA . SER A 1 104 ? 11.164 3.689 -19.195 1.00 95.56 104 SER A CA 1
ATOM 785 C C . SER A 1 104 ? 10.942 4.247 -17.791 1.00 95.56 104 SER A C 1
ATOM 787 O O . SER A 1 104 ? 10.514 3.505 -16.914 1.00 95.56 104 SER A O 1
ATOM 789 N N . GLY A 1 105 ? 11.297 5.512 -17.548 1.00 96.62 105 GLY A N 1
ATOM 790 C CA . GLY A 1 105 ? 11.315 6.100 -16.207 1.00 96.62 105 GLY A CA 1
ATOM 791 C C . GLY A 1 105 ? 12.462 5.596 -15.319 1.00 96.62 105 GLY A C 1
ATOM 792 O O . GLY A 1 105 ? 12.617 6.066 -14.195 1.00 96.62 105 GLY A O 1
ATOM 793 N N . LEU A 1 106 ? 13.302 4.673 -15.801 1.00 96.56 106 LEU A N 1
ATOM 794 C CA . LEU A 1 106 ? 14.460 4.196 -15.050 1.00 96.56 106 LEU A CA 1
ATOM 795 C C . LEU A 1 106 ? 15.543 5.270 -14.955 1.00 96.56 106 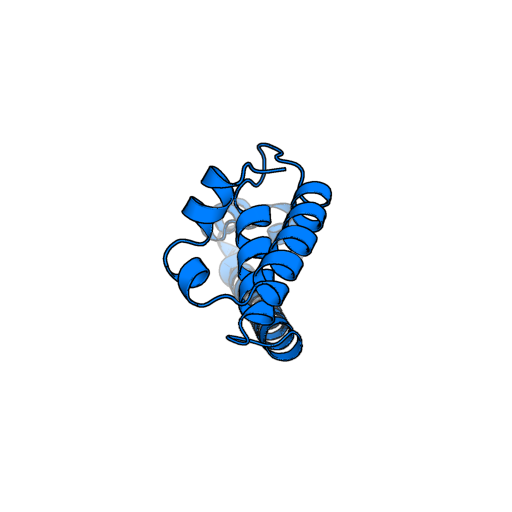LEU A C 1
ATOM 797 O O . LEU A 1 106 ? 15.792 6.031 -15.896 1.00 96.56 106 LEU A O 1
ATOM 801 N N . SER A 1 107 ? 16.278 5.258 -13.842 1.00 96.31 107 SER A N 1
ATOM 802 C CA . SER A 1 107 ? 17.466 6.096 -13.694 1.00 96.31 107 SER A CA 1
ATOM 803 C C . SER A 1 107 ? 18.509 5.776 -14.774 1.00 96.31 107 SER A C 1
ATOM 805 O O . SER A 1 107 ? 18.683 4.625 -15.191 1.00 96.31 107 SER A O 1
ATOM 807 N N . ARG A 1 108 ? 19.287 6.786 -15.180 1.00 93.00 108 ARG A N 1
ATOM 808 C CA . ARG A 1 108 ? 20.422 6.595 -16.101 1.00 93.00 108 ARG A CA 1
ATOM 809 C C . ARG A 1 108 ? 21.434 5.564 -15.593 1.00 93.00 108 ARG A C 1
ATOM 811 O O . ARG A 1 108 ? 22.040 4.868 -16.405 1.00 93.00 108 ARG A O 1
ATOM 818 N N . VAL A 1 109 ? 21.605 5.446 -14.273 1.00 95.00 109 VAL A N 1
ATOM 819 C CA . VAL A 1 109 ? 22.494 4.452 -13.650 1.00 95.00 109 VAL A CA 1
ATOM 820 C C . VAL A 1 109 ? 21.967 3.040 -13.890 1.00 95.00 109 VAL A C 1
ATOM 822 O O . VAL A 1 109 ? 22.726 2.181 -14.337 1.00 95.00 109 VAL A O 1
ATOM 825 N N . THR A 1 110 ? 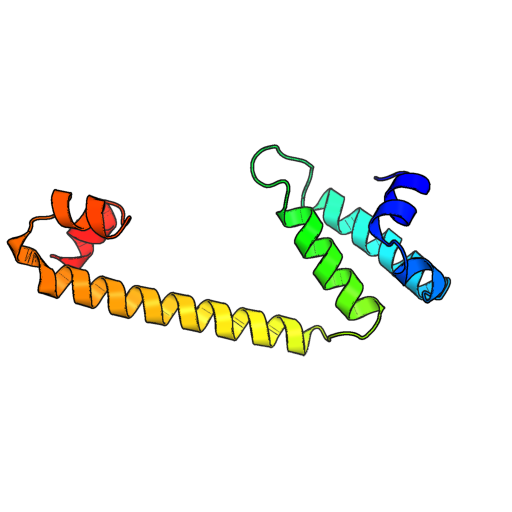20.669 2.813 -13.673 1.00 95.44 110 THR A N 1
ATOM 826 C CA . THR A 1 110 ? 20.016 1.519 -13.919 1.00 95.44 110 THR A CA 1
ATOM 827 C C . THR A 1 110 ? 20.129 1.116 -15.387 1.00 95.44 110 THR A C 1
ATOM 829 O O . THR A 1 110 ? 20.559 0.003 -15.681 1.00 95.44 110 THR A O 1
ATOM 832 N N . VAL A 1 111 ? 19.837 2.039 -16.312 1.00 96.50 111 VAL A N 1
ATOM 833 C CA . VAL A 1 111 ? 19.961 1.792 -17.760 1.00 96.50 111 VAL A CA 1
ATOM 834 C C . VAL A 1 111 ? 21.403 1.463 -18.141 1.00 96.50 111 VAL A C 1
ATOM 836 O O . VAL A 1 111 ? 21.656 0.486 -18.837 1.00 96.50 111 VAL A O 1
ATOM 839 N N . THR A 1 112 ? 22.370 2.236 -17.644 1.00 94.12 112 THR A N 1
ATOM 840 C CA . THR A 1 112 ? 23.790 1.996 -17.936 1.00 94.12 112 THR A CA 1
ATOM 841 C C . THR A 1 112 ? 24.248 0.642 -17.403 1.00 94.12 112 THR A C 1
ATOM 843 O O . THR A 1 112 ? 24.996 -0.049 -18.083 1.00 94.12 112 THR A O 1
ATOM 846 N N . LYS A 1 113 ? 23.798 0.237 -16.209 1.00 94.81 113 LYS A N 1
ATOM 847 C CA . LYS A 1 113 ? 24.118 -1.076 -15.636 1.00 94.81 113 LYS A CA 1
ATOM 848 C C . LYS A 1 113 ? 23.531 -2.220 -16.464 1.00 94.81 113 LYS A C 1
ATOM 850 O O . LYS A 1 113 ? 24.201 -3.229 -16.619 1.00 94.81 113 LYS A O 1
ATOM 855 N N . ALA A 1 114 ? 22.319 -2.057 -16.991 1.00 93.88 114 ALA A N 1
ATOM 856 C CA . ALA A 1 114 ? 21.662 -3.066 -17.819 1.00 93.88 114 ALA A CA 1
ATOM 857 C C . ALA A 1 114 ? 22.290 -3.225 -19.217 1.00 93.88 114 ALA A C 1
ATOM 859 O O . ALA A 1 114 ? 22.157 -4.282 -19.821 1.00 93.88 114 ALA A O 1
ATOM 860 N N . LEU A 1 115 ? 22.946 -2.182 -19.743 1.00 92.88 115 LEU A N 1
ATOM 861 C CA . LEU A 1 115 ? 23.559 -2.179 -21.080 1.00 92.88 115 LEU A CA 1
ATOM 862 C C . LEU A 1 115 ? 25.060 -2.524 -21.097 1.00 92.88 115 LEU A C 1
ATOM 864 O O . LEU A 1 115 ? 25.637 -2.598 -22.186 1.00 92.88 115 LEU A O 1
ATOM 868 N N . ARG A 1 116 ? 25.685 -2.664 -19.922 1.00 86.31 116 ARG A N 1
ATOM 869 C CA . ARG A 1 116 ? 27.076 -3.113 -19.761 1.00 86.31 116 ARG A CA 1
ATOM 870 C C . ARG A 1 116 ? 27.159 -4.626 -19.872 1.00 86.31 116 ARG A C 1
ATOM 872 O O . ARG A 1 116 ? 28.090 -5.077 -20.570 1.00 86.31 116 ARG A O 1
#

Solvent-accessible surface area (backbone atoms only — not comparable to full-atom values): 6759 Å² total; per-residue (Å²): 129,81,52,72,69,58,49,51,64,71,48,43,80,54,55,84,74,49,50,75,67,46,49,50,52,48,53,58,47,47,50,53,42,45,70,74,41,57,96,44,94,89,54,72,58,60,45,54,54,53,48,50,58,52,46,32,44,66,76,60,81,45,44,73,68,53,55,53,48,54,51,51,53,52,52,50,52,51,52,53,52,49,53,54,49,52,52,51,51,50,76,45,55,91,66,39,59,69,53,50,18,70,75,68,72,46,53,60,66,60,46,49,62,65,69,107

Mean predicted aligned error: 5.16 Å